Protein AF-B7PZX1-F1 (afdb_monomer_lite)

Sequence (136 aa):
MILSALSSGGRLATIVFLHGDPRAKPYKIGDLASALDAADILNRTRQGRPLPWTKTLRCYYYRDQWELFDLDQDPREAVNLAKDPVHSAVLEALQTQLLKWQQITHDPWMCAPDGVLQDSGLYKEHPHCFPLLNGL

Structure (mmCIF, N/CA/C/O backbone):
data_AF-B7PZX1-F1
#
_entry.id   AF-B7PZX1-F1
#
loop_
_atom_site.group_PDB
_atom_site.id
_atom_site.type_symbol
_atom_site.label_atom_id
_atom_site.label_alt_id
_atom_site.label_comp_id
_atom_site.label_asym_id
_atom_site.label_entity_id
_atom_site.label_seq_id
_atom_site.pdbx_PDB_ins_code
_atom_site.Cartn_x
_atom_site.Cartn_y
_atom_site.Cartn_z
_atom_site.occupancy
_atom_site.B_iso_or_equiv
_atom_site.auth_seq_id
_atom_site.auth_comp_id
_atom_site.auth_asym_id
_atom_site.auth_atom_id
_atom_site.pdbx_PDB_mo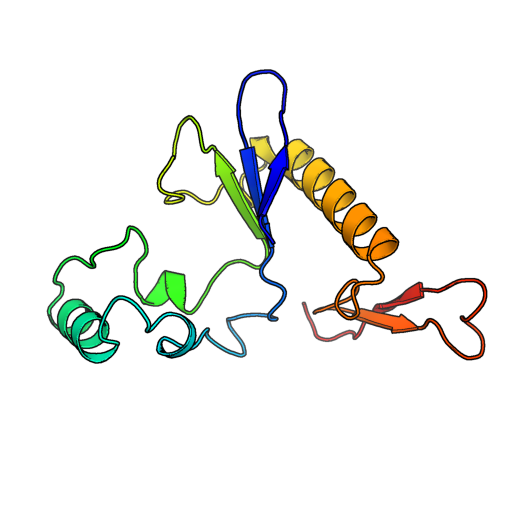del_num
ATOM 1 N N . MET A 1 1 ? 4.030 7.671 -0.848 1.00 45.53 1 MET A N 1
ATOM 2 C CA . MET A 1 1 ? 3.581 8.908 -1.526 1.00 45.53 1 MET A CA 1
ATOM 3 C C . MET A 1 1 ? 2.060 8.905 -1.546 1.00 45.53 1 MET A C 1
ATOM 5 O O . MET A 1 1 ? 1.505 7.833 -1.744 1.00 45.53 1 MET A O 1
ATOM 9 N N . ILE A 1 2 ? 1.405 10.040 -1.285 1.00 49.12 2 ILE A N 1
ATOM 10 C CA . ILE A 1 2 ? -0.058 10.167 -1.386 1.00 49.12 2 ILE A CA 1
ATOM 11 C C . ILE A 1 2 ? -0.357 10.765 -2.759 1.00 49.12 2 ILE A C 1
ATOM 13 O O . ILE A 1 2 ? 0.117 11.862 -3.054 1.00 49.12 2 ILE A O 1
ATOM 17 N N . LEU A 1 3 ? -1.103 10.048 -3.595 1.00 50.81 3 LEU A N 1
ATOM 18 C CA . LEU A 1 3 ? -1.624 10.580 -4.852 1.00 50.81 3 LEU A CA 1
ATOM 19 C C . LEU A 1 3 ? -3.126 10.776 -4.711 1.00 50.81 3 LEU A C 1
ATOM 21 O O . LEU A 1 3 ? -3.854 9.857 -4.336 1.00 50.81 3 LEU A O 1
ATOM 25 N N . SER A 1 4 ? -3.580 11.990 -4.995 1.00 48.53 4 SER A N 1
ATOM 26 C CA . SER A 1 4 ? -4.996 12.341 -4.984 1.00 48.53 4 SER A CA 1
ATOM 27 C C . SER A 1 4 ? -5.539 12.281 -6.407 1.00 48.53 4 SER A C 1
ATOM 29 O O . SER A 1 4 ? -5.006 12.957 -7.288 1.00 48.53 4 SER A O 1
ATOM 31 N N . ALA A 1 5 ? -6.619 11.533 -6.628 1.00 51.16 5 ALA A N 1
ATOM 32 C CA . ALA A 1 5 ? -7.420 11.655 -7.839 1.00 51.16 5 ALA A CA 1
ATOM 33 C C . ALA A 1 5 ? -8.669 12.460 -7.519 1.00 51.16 5 ALA A C 1
ATOM 35 O O . ALA A 1 5 ? -9.375 12.214 -6.539 1.00 51.16 5 ALA A O 1
ATOM 36 N N . LEU A 1 6 ? -8.963 13.398 -8.408 1.00 48.97 6 LEU A N 1
ATOM 37 C CA . LEU A 1 6 ? -10.265 14.032 -8.488 1.00 48.97 6 LEU A CA 1
ATOM 38 C C . LEU A 1 6 ? -11.101 13.185 -9.448 1.00 48.97 6 LEU A C 1
ATOM 40 O O . LEU A 1 6 ? -11.083 13.410 -10.657 1.00 48.97 6 LEU A O 1
ATOM 44 N N . SER A 1 7 ? -11.783 12.167 -8.922 1.00 44.47 7 SER A N 1
ATOM 45 C CA . SER A 1 7 ? -12.915 11.588 -9.650 1.00 44.47 7 SER A CA 1
ATOM 46 C C . SER A 1 7 ? -14.083 12.564 -9.535 1.00 44.47 7 SER A C 1
ATOM 48 O O . SER A 1 7 ? -14.202 13.277 -8.539 1.00 44.47 7 SER A O 1
ATOM 50 N N . SER A 1 8 ? -14.911 12.647 -10.572 1.00 45.12 8 SER A N 1
ATOM 51 C CA . SER A 1 8 ? -16.018 13.597 -10.707 1.00 45.12 8 SER A CA 1
ATOM 52 C C . SER A 1 8 ? -16.950 13.580 -9.484 1.00 45.12 8 SER A C 1
ATOM 54 O O . SER A 1 8 ? -17.897 12.799 -9.438 1.00 45.12 8 SER A O 1
ATOM 56 N N . GLY A 1 9 ? -16.674 14.438 -8.497 1.00 54.38 9 GLY A N 1
ATOM 57 C CA . GLY A 1 9 ? -17.503 14.642 -7.308 1.00 54.38 9 GLY A CA 1
ATOM 58 C C . GLY A 1 9 ? -16.797 14.557 -5.949 1.00 54.38 9 GLY A C 1
ATOM 59 O O . GLY A 1 9 ? -17.386 15.038 -4.987 1.00 54.38 9 GLY A O 1
ATOM 60 N N . GLY A 1 10 ? -15.569 14.024 -5.843 1.00 60.28 10 GLY A N 1
ATOM 61 C CA . GLY A 1 10 ? -14.890 13.887 -4.543 1.00 60.28 10 GLY A CA 1
ATOM 62 C C . GLY A 1 10 ? -13.368 13.711 -4.605 1.00 60.28 10 GLY A C 1
ATOM 63 O O . GLY A 1 10 ? -12.801 13.323 -5.631 1.00 60.28 10 GLY A O 1
ATOM 64 N N . ARG A 1 11 ? -12.689 14.027 -3.497 1.00 68.62 11 ARG A N 1
ATOM 65 C CA . ARG A 1 11 ? -11.245 13.839 -3.295 1.00 68.62 11 ARG A CA 1
ATOM 66 C C . ARG A 1 11 ? -10.974 12.439 -2.766 1.00 68.62 11 ARG A C 1
ATOM 68 O O . ARG A 1 11 ? -11.068 12.183 -1.569 1.00 68.62 11 ARG A O 1
ATOM 75 N N . LEU A 1 12 ? -10.566 11.552 -3.664 1.00 67.62 12 LEU A N 1
ATOM 76 C CA . LEU A 1 12 ? -10.070 10.233 -3.294 1.00 67.62 12 LEU A CA 1
ATOM 77 C C . LEU A 1 12 ? -8.543 10.283 -3.222 1.00 67.62 12 LEU A C 1
ATOM 79 O O . LEU A 1 12 ? -7.883 10.817 -4.119 1.00 67.62 12 LEU A O 1
ATOM 83 N N . ALA A 1 13 ? -7.973 9.734 -2.156 1.00 67.00 13 ALA A N 1
ATOM 84 C CA . ALA A 1 13 ? -6.534 9.571 -2.013 1.00 67.00 13 ALA A CA 1
ATOM 85 C C . ALA A 1 13 ? -6.180 8.088 -2.047 1.00 67.00 13 ALA A C 1
ATOM 87 O O . ALA A 1 13 ? -6.744 7.280 -1.312 1.00 67.00 13 ALA A O 1
ATOM 88 N N . THR A 1 14 ? -5.222 7.738 -2.901 1.00 63.94 14 THR A N 1
ATOM 89 C CA . THR A 1 14 ? -4.553 6.439 -2.844 1.00 63.94 14 THR A CA 1
ATOM 90 C C . THR A 1 14 ? -3.214 6.611 -2.159 1.00 63.94 14 THR A C 1
ATOM 92 O O . THR A 1 14 ? -2.413 7.488 -2.508 1.00 63.94 14 THR A O 1
ATOM 95 N N . ILE A 1 15 ? -2.966 5.740 -1.189 1.00 64.56 15 ILE A N 1
ATOM 96 C CA . ILE A 1 15 ? -1.683 5.618 -0.523 1.00 64.56 15 ILE A CA 1
ATOM 97 C C . ILE A 1 15 ? -1.102 4.262 -0.885 1.00 64.56 15 ILE A C 1
ATOM 99 O O . ILE A 1 15 ? -1.719 3.215 -0.692 1.00 64.56 15 ILE A O 1
ATOM 103 N N . VAL A 1 16 ? 0.123 4.306 -1.396 1.00 60.50 16 VAL A N 1
ATOM 104 C CA . VAL A 1 16 ? 0.909 3.112 -1.691 1.00 60.50 16 VAL A CA 1
ATOM 105 C C . VAL A 1 16 ? 2.024 3.004 -0.684 1.00 60.50 16 VAL A C 1
ATOM 107 O O . VAL A 1 16 ? 2.835 3.928 -0.530 1.00 60.50 16 VAL A O 1
ATOM 110 N N . PHE A 1 17 ? 2.073 1.860 -0.014 1.00 61.94 17 PHE A N 1
ATOM 111 C CA . PHE A 1 17 ? 3.196 1.515 0.831 1.00 61.94 17 PHE A CA 1
ATOM 112 C C . PHE A 1 17 ? 4.163 0.647 0.033 1.00 61.94 17 PHE A C 1
ATOM 114 O O . PHE A 1 17 ? 3.908 -0.517 -0.239 1.00 61.94 17 PHE A O 1
ATOM 121 N N . LEU A 1 18 ? 5.311 1.229 -0.314 1.00 51.72 18 LEU A N 1
ATOM 122 C CA . LEU A 1 18 ? 6.375 0.579 -1.095 1.00 51.72 18 LEU A CA 1
ATOM 123 C C . LEU A 1 18 ? 7.113 -0.538 -0.331 1.00 51.72 18 LEU A C 1
ATOM 125 O O . LEU A 1 18 ? 8.082 -1.104 -0.826 1.00 51.72 18 LEU A O 1
ATOM 129 N N . HIS A 1 19 ? 6.722 -0.813 0.913 1.00 51.06 19 HIS A N 1
ATOM 130 C CA . HIS A 1 19 ? 7.421 -1.770 1.764 1.00 51.06 19 HIS A CA 1
ATOM 131 C C . HIS A 1 19 ? 6.615 -3.059 1.718 1.00 51.06 19 HIS A C 1
ATOM 133 O O . HIS A 1 19 ? 5.440 -3.031 2.072 1.00 51.06 19 HIS A O 1
ATOM 139 N N . GLY A 1 20 ? 7.252 -4.117 1.204 1.00 53.69 20 GLY A N 1
ATOM 140 C CA . GLY A 1 20 ? 6.630 -5.385 0.820 1.00 53.69 20 GLY A CA 1
ATOM 141 C C . GLY A 1 20 ? 5.785 -6.056 1.898 1.00 53.69 20 GLY A C 1
ATOM 142 O O . GLY A 1 20 ? 5.717 -5.587 3.028 1.00 53.69 20 GLY A O 1
ATOM 143 N N . ASP A 1 21 ? 5.153 -7.168 1.513 1.00 54.94 21 ASP A N 1
ATOM 144 C CA . ASP A 1 21 ? 4.114 -7.862 2.280 1.00 54.94 21 ASP A CA 1
ATOM 145 C C . ASP A 1 21 ? 4.295 -7.743 3.800 1.00 54.94 21 ASP A C 1
ATOM 147 O O . ASP A 1 21 ? 5.209 -8.348 4.381 1.00 54.94 21 ASP A O 1
ATOM 151 N N . PRO A 1 22 ? 3.432 -6.977 4.479 1.00 55.12 22 PRO A N 1
ATOM 152 C CA . PRO A 1 22 ? 3.591 -6.756 5.901 1.00 55.12 22 PRO A CA 1
ATOM 153 C C . PRO A 1 22 ? 3.282 -8.015 6.722 1.00 55.12 22 PRO A C 1
ATOM 155 O O . PRO A 1 22 ? 3.592 -8.046 7.912 1.00 55.12 22 PRO A O 1
ATOM 158 N N . ARG A 1 23 ? 2.768 -9.096 6.105 1.00 56.03 23 ARG A N 1
ATOM 159 C CA . ARG A 1 23 ? 2.758 -10.443 6.707 1.00 56.03 23 ARG A CA 1
ATOM 160 C C . ARG A 1 23 ? 4.172 -11.002 6.891 1.00 56.03 23 ARG A C 1
ATOM 162 O O . ARG A 1 23 ? 4.394 -11.756 7.833 1.00 56.03 23 ARG A O 1
ATOM 169 N N . ALA A 1 24 ? 5.122 -10.628 6.031 1.00 56.75 24 ALA A N 1
ATOM 170 C CA . ALA A 1 24 ? 6.516 -11.060 6.105 1.00 56.75 24 ALA A CA 1
ATOM 171 C C . ALA A 1 24 ? 7.384 -10.119 6.959 1.00 56.75 24 ALA A C 1
ATOM 173 O O . ALA A 1 24 ? 8.299 -10.586 7.642 1.00 56.75 24 ALA A O 1
ATOM 174 N N . LYS A 1 25 ? 7.113 -8.803 6.944 1.00 63.91 25 LYS A N 1
ATOM 175 C CA . LYS A 1 25 ? 7.823 -7.808 7.771 1.00 63.91 25 LYS A CA 1
ATOM 176 C C . LYS A 1 25 ? 6.879 -6.695 8.257 1.00 63.91 25 LYS A C 1
ATOM 178 O O . LYS A 1 25 ? 6.612 -5.771 7.495 1.00 63.91 25 LYS A O 1
ATOM 183 N N . PRO A 1 26 ? 6.413 -6.725 9.520 1.00 64.75 26 PRO A N 1
ATOM 184 C CA . PRO A 1 26 ? 5.530 -5.685 10.036 1.00 64.75 26 PRO A CA 1
ATOM 185 C C . PRO A 1 26 ? 6.252 -4.333 10.141 1.00 64.75 26 PRO A C 1
ATOM 187 O O . PRO A 1 26 ? 7.441 -4.278 10.474 1.00 64.75 26 PRO A O 1
ATOM 190 N N . TYR A 1 27 ? 5.521 -3.239 9.910 1.00 68.12 27 TYR A N 1
ATOM 191 C CA . TYR A 1 27 ? 6.050 -1.876 10.060 1.00 68.12 27 TYR A CA 1
ATOM 192 C C . TYR A 1 27 ? 6.556 -1.623 11.480 1.00 68.12 27 TYR A C 1
ATOM 194 O O . TYR A 1 27 ? 5.914 -2.005 12.457 1.00 68.12 27 TYR A O 1
ATOM 202 N N . LYS A 1 28 ? 7.697 -0.950 11.648 1.00 70.31 28 LYS A N 1
ATOM 203 C CA . LYS A 1 28 ? 8.206 -0.674 12.994 1.00 70.31 28 LYS A CA 1
ATOM 204 C C . LYS A 1 28 ? 7.514 0.560 13.562 1.00 70.31 28 LYS A C 1
ATOM 206 O O . LYS A 1 28 ? 7.242 1.532 12.868 1.00 70.31 28 LYS A O 1
ATOM 211 N N . ILE A 1 29 ? 7.214 0.530 14.858 1.00 69.31 29 ILE A N 1
ATOM 212 C CA . ILE A 1 29 ? 6.604 1.677 15.551 1.00 69.31 29 ILE A CA 1
ATOM 213 C C . ILE A 1 29 ? 7.590 2.847 15.720 1.00 69.31 29 ILE A C 1
ATOM 215 O O . ILE A 1 29 ? 7.174 3.997 15.807 1.00 69.31 29 ILE A O 1
ATOM 219 N N . GLY A 1 30 ? 8.897 2.556 15.714 1.00 59.97 30 GLY A N 1
ATOM 220 C CA . GLY A 1 30 ? 9.960 3.562 15.783 1.00 59.97 30 GLY A CA 1
ATOM 221 C C . GLY A 1 30 ? 10.020 4.493 14.569 1.00 59.97 30 GLY A C 1
ATOM 222 O O . GLY A 1 30 ? 10.536 5.596 14.699 1.00 59.97 30 GLY A O 1
ATOM 223 N N . ASP A 1 31 ? 9.430 4.103 13.434 1.00 60.56 31 ASP A N 1
ATOM 224 C CA . ASP A 1 31 ? 9.411 4.908 12.203 1.00 60.56 31 ASP A CA 1
ATOM 225 C C . ASP A 1 31 ? 8.427 6.101 12.282 1.00 60.56 31 ASP A C 1
ATOM 227 O O . ASP A 1 31 ? 8.451 6.984 11.430 1.00 60.56 31 ASP A O 1
ATOM 231 N N . LEU A 1 32 ? 7.570 6.155 13.314 1.00 55.97 32 LEU A N 1
ATOM 232 C CA . LEU A 1 32 ? 6.595 7.233 13.558 1.00 55.97 32 LEU A CA 1
ATOM 233 C C . LEU A 1 32 ? 6.955 8.159 14.730 1.00 55.97 32 LEU A C 1
ATOM 235 O O . LEU A 1 32 ? 6.256 9.146 14.976 1.00 55.97 32 LEU A O 1
ATOM 239 N N . ALA A 1 33 ? 7.976 7.822 15.516 1.00 51.69 33 ALA A N 1
ATOM 240 C CA . ALA A 1 33 ? 8.151 8.378 16.854 1.00 51.69 33 ALA A CA 1
ATOM 241 C C . ALA A 1 33 ? 8.835 9.757 16.841 1.00 51.69 33 ALA A C 1
ATOM 243 O O . ALA A 1 33 ? 9.954 9.914 17.318 1.00 51.69 33 ALA A O 1
ATOM 244 N N . SER A 1 34 ? 8.150 10.775 16.318 1.00 53.78 34 SER A N 1
ATOM 245 C CA . SER A 1 34 ? 8.473 12.180 16.606 1.00 53.78 34 SER A CA 1
ATOM 246 C C . SER A 1 34 ? 7.389 12.898 17.422 1.00 53.78 34 SER A C 1
ATOM 248 O O . SER A 1 34 ? 7.674 13.952 17.983 1.00 53.78 34 SER A O 1
ATOM 250 N N . ALA A 1 35 ? 6.182 12.325 17.564 1.00 56.00 35 ALA A N 1
ATOM 251 C CA . ALA A 1 35 ? 5.062 12.968 18.272 1.00 56.00 35 ALA A CA 1
ATOM 252 C C . ALA A 1 35 ? 4.454 12.160 19.443 1.00 56.00 35 ALA A C 1
ATOM 254 O O . ALA A 1 35 ? 3.751 12.736 20.272 1.00 56.00 35 ALA A O 1
ATOM 255 N N . LEU A 1 36 ? 4.708 10.848 19.543 1.00 62.25 36 LEU A N 1
ATOM 256 C CA . LEU A 1 36 ? 4.185 9.959 20.593 1.00 62.25 36 LEU A CA 1
ATOM 257 C C . LEU A 1 36 ? 5.246 8.926 20.987 1.00 62.25 36 LEU A C 1
ATOM 259 O O . LEU A 1 36 ? 5.920 8.373 20.118 1.00 62.25 36 LEU A O 1
ATOM 263 N N . ASP A 1 37 ? 5.367 8.637 22.284 1.00 75.19 37 ASP A N 1
ATOM 264 C CA . ASP A 1 37 ? 6.243 7.571 22.772 1.00 75.19 37 ASP A CA 1
ATOM 265 C C . ASP A 1 37 ? 5.676 6.205 22.355 1.00 75.19 37 ASP A C 1
ATOM 267 O O . ASP A 1 37 ? 4.530 5.860 22.668 1.00 75.19 37 ASP A O 1
ATOM 271 N N . ALA A 1 38 ? 6.490 5.408 21.660 1.00 78.88 38 ALA A N 1
ATOM 272 C CA . ALA A 1 38 ? 6.161 4.034 21.304 1.00 78.88 38 ALA A CA 1
ATOM 273 C C . ALA A 1 38 ? 5.726 3.220 22.536 1.00 78.88 38 ALA A C 1
ATOM 275 O O . ALA A 1 38 ? 4.826 2.384 22.433 1.00 78.88 38 ALA A O 1
ATOM 276 N N . ALA A 1 39 ? 6.304 3.490 23.712 1.00 82.69 39 ALA A N 1
ATOM 277 C CA . ALA A 1 39 ? 5.918 2.829 24.951 1.00 82.69 39 ALA A CA 1
ATOM 278 C C . ALA A 1 39 ? 4.480 3.170 25.389 1.00 82.69 39 ALA A C 1
ATOM 280 O O . ALA A 1 39 ? 3.769 2.275 25.850 1.00 82.69 39 ALA A O 1
ATOM 281 N N . ASP A 1 40 ? 4.012 4.413 25.210 1.00 85.25 40 ASP A N 1
ATOM 282 C CA . ASP A 1 40 ? 2.627 4.805 25.531 1.00 85.25 40 ASP A CA 1
ATOM 283 C C . ASP A 1 40 ? 1.630 4.057 24.641 1.00 85.25 40 ASP A C 1
ATOM 285 O O . ASP A 1 40 ? 0.669 3.463 25.131 1.00 85.25 40 ASP A O 1
ATOM 289 N N . ILE A 1 41 ? 1.900 3.991 23.337 1.00 84.38 41 ILE A N 1
ATOM 290 C CA . ILE A 1 41 ? 1.055 3.264 22.379 1.00 84.38 41 ILE A CA 1
ATOM 291 C C . ILE A 1 41 ? 0.967 1.776 22.740 1.00 84.38 41 ILE A C 1
ATOM 293 O O . ILE A 1 41 ? -0.126 1.195 22.750 1.00 84.38 41 ILE A O 1
ATOM 297 N N . LEU A 1 42 ? 2.103 1.151 23.063 1.00 87.00 42 LEU A N 1
ATOM 298 C CA . LEU A 1 42 ? 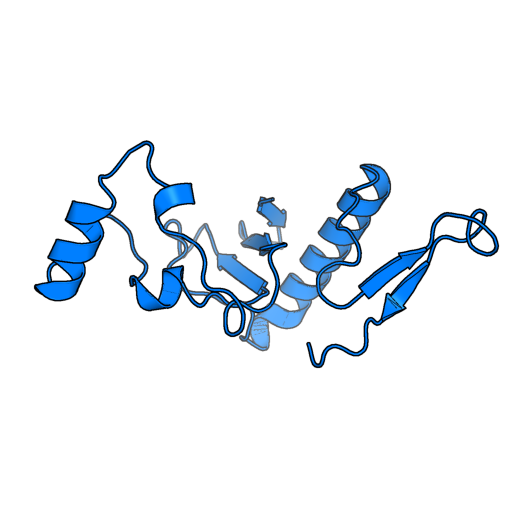2.141 -0.256 23.460 1.00 87.00 42 LEU A CA 1
ATOM 299 C C . LEU A 1 42 ? 1.386 -0.484 24.774 1.00 87.00 42 LEU A C 1
ATOM 301 O O . LEU A 1 42 ? 0.596 -1.425 24.869 1.00 87.00 42 LEU A O 1
ATOM 305 N N . ASN A 1 43 ? 1.566 0.389 25.766 1.00 89.25 43 ASN A N 1
ATOM 306 C CA . ASN A 1 43 ? 0.874 0.288 27.050 1.00 89.25 43 ASN A CA 1
ATOM 307 C C . ASN A 1 43 ? -0.638 0.473 26.905 1.00 89.25 43 ASN A C 1
ATOM 309 O O . ASN A 1 43 ? -1.399 -0.329 27.447 1.00 89.25 43 ASN A O 1
ATOM 313 N N . ARG A 1 44 ? -1.087 1.466 26.130 1.00 89.75 44 ARG A N 1
ATOM 314 C CA . ARG A 1 44 ? -2.511 1.666 25.834 1.00 89.75 44 ARG A CA 1
ATOM 315 C C . ARG A 1 44 ? -3.114 0.449 25.152 1.00 89.75 44 ARG A C 1
ATOM 317 O O . ARG A 1 44 ? -4.154 -0.026 25.595 1.00 89.75 44 ARG A O 1
ATOM 324 N N . THR A 1 45 ? -2.426 -0.100 24.151 1.00 89.12 45 THR A N 1
ATOM 325 C CA . THR A 1 45 ? -2.874 -1.307 23.441 1.00 89.12 45 THR A CA 1
ATOM 326 C C . THR A 1 45 ? -3.015 -2.491 24.400 1.00 89.12 45 THR A C 1
ATOM 328 O O . THR A 1 45 ? -4.046 -3.158 24.397 1.00 89.12 45 THR A O 1
ATOM 331 N N . ARG A 1 46 ? -2.025 -2.725 25.276 1.00 91.00 46 ARG A N 1
ATOM 332 C CA . ARG A 1 46 ? -2.072 -3.798 26.290 1.00 91.00 46 ARG A CA 1
ATOM 333 C C . ARG A 1 46 ? -3.216 -3.625 27.290 1.00 91.00 46 ARG A C 1
ATOM 335 O O . ARG A 1 46 ? -3.762 -4.616 27.757 1.00 91.00 46 ARG A O 1
ATOM 342 N N . GLN A 1 47 ? -3.556 -2.383 27.623 1.00 93.69 47 GLN A N 1
ATOM 343 C CA . GLN A 1 47 ? -4.621 -2.036 28.566 1.00 93.69 47 GLN A CA 1
ATOM 344 C C . GLN A 1 47 ? -6.004 -1.904 27.903 1.00 93.69 47 GLN A C 1
ATOM 346 O O . GLN A 1 47 ? -6.964 -1.560 28.586 1.00 93.69 47 GLN A O 1
ATOM 351 N N . GLY A 1 48 ? -6.119 -2.113 26.585 1.00 89.12 48 GLY A N 1
ATOM 352 C CA . GLY A 1 48 ? -7.366 -1.882 25.846 1.00 89.12 48 GLY A CA 1
ATOM 353 C C . GLY A 1 48 ? -7.811 -0.413 25.826 1.00 89.12 48 GLY A C 1
ATOM 354 O O . GLY A 1 48 ? -8.983 -0.123 25.600 1.00 89.12 48 GLY A O 1
ATOM 355 N N . ARG A 1 49 ? -6.895 0.526 26.087 1.00 89.69 49 ARG A N 1
ATOM 356 C CA . ARG A 1 49 ? -7.172 1.965 26.048 1.00 89.69 49 ARG A CA 1
ATOM 357 C C . ARG A 1 49 ? -7.164 2.471 24.604 1.00 89.69 49 ARG A C 1
ATOM 359 O O . ARG A 1 49 ? -6.378 1.981 23.791 1.00 89.69 49 ARG A O 1
ATOM 366 N N . PRO A 1 50 ? -7.974 3.495 24.288 1.00 85.06 50 PRO A N 1
ATOM 367 C CA . PRO A 1 50 ? -7.996 4.079 22.956 1.00 85.06 50 PRO A CA 1
ATOM 368 C C . PRO A 1 50 ? -6.639 4.691 22.592 1.00 85.06 50 PRO A C 1
ATOM 370 O O . PRO A 1 50 ? -5.988 5.373 23.399 1.00 85.06 50 PRO A O 1
ATOM 373 N N . LEU A 1 51 ? -6.229 4.442 21.350 1.00 83.50 51 LEU A N 1
ATOM 374 C CA . LEU A 1 51 ? -5.058 5.060 20.745 1.00 83.50 51 LEU A CA 1
ATOM 375 C C . LEU A 1 51 ? -5.396 6.483 20.271 1.00 83.50 51 LEU A C 1
ATOM 377 O O . LEU A 1 51 ? -6.554 6.776 19.979 1.00 83.50 51 LEU A O 1
ATOM 381 N N . PRO A 1 52 ? -4.400 7.381 20.198 1.00 79.06 52 PRO A N 1
ATOM 382 C CA . PRO A 1 52 ? -4.590 8.750 19.710 1.00 79.06 52 PRO A CA 1
ATOM 383 C C . PRO A 1 52 ? -4.837 8.838 18.191 1.00 79.06 52 PRO A C 1
ATOM 385 O O . PRO A 1 52 ? -5.052 9.929 17.675 1.00 79.06 52 PRO A O 1
ATOM 388 N N . TRP A 1 53 ? -4.812 7.711 17.475 1.00 75.62 53 TRP A N 1
ATOM 389 C CA . TRP A 1 53 ? -5.104 7.609 16.046 1.00 75.62 53 TRP A CA 1
ATOM 390 C C . TRP A 1 53 ? -6.227 6.587 15.787 1.00 75.62 53 TRP A C 1
ATOM 392 O O . TRP A 1 53 ? -6.587 5.807 16.667 1.00 75.62 53 TRP A O 1
ATOM 402 N N . THR A 1 54 ? -6.765 6.558 14.565 1.00 76.62 54 THR A N 1
ATOM 403 C CA . THR A 1 54 ? -7.948 5.758 14.180 1.00 76.62 54 THR A CA 1
ATOM 404 C C . THR A 1 54 ? -7.690 4.261 13.970 1.00 76.62 54 THR A C 1
ATOM 406 O O . THR A 1 54 ? -8.606 3.454 14.105 1.00 76.62 54 THR A O 1
ATOM 409 N N . LYS A 1 55 ? -6.452 3.861 13.667 1.00 77.19 55 LYS A N 1
ATOM 410 C CA . LYS A 1 55 ? -6.045 2.463 13.443 1.00 77.19 55 LYS A CA 1
ATOM 411 C C . LYS A 1 55 ? -5.742 1.688 14.737 1.00 77.19 55 LYS A C 1
ATOM 413 O O . LYS A 1 55 ? -5.222 2.220 15.712 1.00 77.19 55 LYS A O 1
ATOM 418 N N . THR A 1 56 ? -5.971 0.376 14.739 1.00 83.31 56 THR A N 1
ATOM 419 C CA . THR A 1 56 ? -5.411 -0.493 15.792 1.00 83.31 56 THR A CA 1
ATOM 420 C C . THR A 1 56 ? -3.918 -0.725 15.556 1.00 83.31 56 THR A C 1
ATOM 422 O O . THR A 1 56 ? -3.434 -0.598 14.429 1.00 83.31 56 THR A O 1
ATOM 425 N N . LEU A 1 57 ? -3.179 -1.138 16.591 1.00 83.62 57 LEU A N 1
ATOM 426 C CA . LEU A 1 57 ? -1.766 -1.494 16.433 1.00 83.62 57 LEU A CA 1
ATOM 427 C C . LEU A 1 57 ? -1.569 -2.664 15.447 1.00 83.62 57 LEU A C 1
ATOM 429 O O . LEU A 1 57 ? -0.603 -2.690 14.690 1.00 83.62 57 LEU A O 1
ATOM 433 N N . ARG A 1 58 ? -2.524 -3.602 15.396 1.00 83.12 58 ARG A N 1
ATOM 434 C CA . ARG A 1 58 ? -2.517 -4.695 14.416 1.00 83.12 58 ARG A CA 1
ATOM 435 C C . ARG A 1 58 ? -2.640 -4.168 12.987 1.00 83.12 58 ARG A C 1
ATOM 437 O O . ARG A 1 58 ? -1.842 -4.564 12.148 1.00 83.12 58 ARG A O 1
ATOM 444 N N . CYS A 1 59 ? -3.594 -3.274 12.725 1.00 80.00 59 CYS A N 1
ATOM 445 C CA . CYS A 1 59 ? -3.758 -2.665 11.401 1.00 80.00 59 CYS A CA 1
ATOM 446 C C . CYS A 1 59 ? -2.542 -1.814 11.012 1.00 80.00 59 CYS A C 1
ATOM 448 O O . CYS A 1 59 ? -2.205 -1.729 9.841 1.00 80.00 59 CYS A O 1
ATOM 450 N N . TYR A 1 60 ? -1.864 -1.198 11.987 1.00 79.75 60 TYR A N 1
ATOM 451 C CA . TYR A 1 60 ? -0.619 -0.474 11.737 1.00 79.75 60 TYR A CA 1
ATOM 452 C C . TYR A 1 60 ? 0.502 -1.404 11.252 1.00 79.75 60 TYR A C 1
ATOM 454 O O . TYR A 1 60 ? 1.187 -1.072 10.285 1.00 79.75 60 TYR A O 1
ATOM 462 N N . TYR A 1 61 ? 0.678 -2.549 11.919 1.00 79.31 61 TYR A N 1
ATOM 463 C CA . TYR A 1 61 ? 1.717 -3.524 11.588 1.00 79.31 61 TYR A CA 1
ATOM 464 C C . TYR A 1 61 ? 1.446 -4.278 10.291 1.00 79.31 61 TYR A C 1
ATOM 466 O O . TYR A 1 61 ? 2.377 -4.480 9.517 1.00 79.31 61 TYR A O 1
ATOM 474 N N . TYR A 1 62 ? 0.192 -4.664 10.057 1.00 79.88 62 TYR A N 1
ATOM 475 C CA . TYR A 1 62 ? -0.236 -5.491 8.932 1.00 79.88 62 TYR A CA 1
ATOM 476 C C . TYR A 1 62 ? -1.180 -4.697 8.030 1.00 79.88 62 TYR A C 1
ATOM 478 O O . TYR A 1 62 ? -2.400 -4.802 8.158 1.00 79.88 62 TYR A O 1
ATOM 486 N N . ARG A 1 63 ? -0.607 -3.865 7.159 1.00 78.75 63 ARG A N 1
ATOM 487 C CA . ARG A 1 63 ? -1.372 -3.050 6.206 1.00 78.75 63 ARG A CA 1
ATOM 488 C C . ARG A 1 63 ? -1.675 -3.825 4.934 1.00 78.75 63 ARG A C 1
ATOM 490 O O . ARG A 1 63 ? -1.005 -4.796 4.609 1.00 78.75 63 ARG A O 1
ATOM 497 N N . ASP A 1 64 ? -2.678 -3.389 4.196 1.00 81.56 64 ASP A N 1
ATOM 498 C CA . ASP A 1 64 ? -2.828 -3.869 2.830 1.00 81.56 64 ASP A CA 1
ATOM 499 C C . ASP A 1 64 ? -1.793 -3.185 1.927 1.00 81.56 64 ASP A C 1
ATOM 501 O O . ASP A 1 64 ? -1.364 -2.063 2.202 1.00 81.56 64 ASP A O 1
ATOM 505 N N . GLN A 1 65 ? -1.388 -3.861 0.850 1.00 79.62 65 GLN A N 1
ATOM 506 C CA . GLN A 1 65 ? -0.479 -3.290 -0.154 1.00 79.62 65 GLN A CA 1
ATOM 507 C C . GLN A 1 65 ? -1.042 -1.987 -0.740 1.00 79.62 65 GLN A C 1
ATOM 509 O O . GLN A 1 65 ? -0.308 -1.025 -0.969 1.00 79.62 65 GLN A O 1
ATOM 514 N N . TRP A 1 66 ? -2.360 -1.966 -0.940 1.00 85.69 66 TRP A N 1
ATOM 515 C CA . TRP A 1 66 ? -3.109 -0.838 -1.465 1.00 85.69 66 TRP A CA 1
ATOM 516 C C . TRP A 1 66 ? -4.072 -0.319 -0.399 1.00 85.69 66 TRP A C 1
ATOM 518 O O . TRP A 1 66 ? -4.889 -1.079 0.132 1.00 85.69 66 TRP A O 1
ATOM 528 N N . GLU A 1 67 ? -3.988 0.979 -0.102 1.00 87.62 67 GLU A N 1
ATOM 529 C CA . GLU A 1 67 ? -4.985 1.683 0.699 1.00 87.62 67 GLU A CA 1
ATOM 530 C C . GLU A 1 67 ? -5.626 2.810 -0.131 1.00 87.62 67 GLU A C 1
ATOM 532 O O . GLU A 1 67 ? -4.931 3.687 -0.649 1.00 87.62 67 GLU A O 1
ATOM 537 N N . LEU A 1 68 ? -6.953 2.776 -0.268 1.00 89.75 68 LEU A N 1
ATOM 538 C CA . LEU A 1 68 ? -7.756 3.792 -0.954 1.00 89.75 68 LEU A CA 1
ATOM 539 C C . LEU A 1 68 ? -8.737 4.397 0.047 1.00 89.75 68 LEU A C 1
ATOM 541 O O . LEU A 1 68 ? -9.484 3.659 0.687 1.00 89.75 68 LEU A O 1
ATOM 545 N N . PHE A 1 69 ? -8.757 5.723 0.150 1.00 88.88 69 PHE A N 1
ATOM 546 C CA . PHE A 1 69 ? -9.628 6.446 1.073 1.00 88.88 69 PHE A CA 1
ATOM 547 C C . PHE A 1 69 ? -10.392 7.552 0.351 1.00 88.88 69 PHE A C 1
ATOM 549 O O . PHE A 1 69 ? -9.844 8.254 -0.504 1.00 88.88 69 PHE A O 1
ATOM 556 N N . ASP A 1 70 ? -11.653 7.727 0.735 1.00 89.44 70 ASP A N 1
ATOM 557 C CA . ASP A 1 70 ? -12.436 8.906 0.383 1.00 89.44 70 ASP A CA 1
ATOM 558 C C . ASP A 1 70 ? -12.204 9.982 1.436 1.00 89.44 70 ASP A C 1
ATOM 560 O O . ASP A 1 70 ? -12.667 9.846 2.558 1.00 89.44 70 ASP A O 1
ATOM 564 N N . LEU A 1 71 ? -11.467 11.041 1.104 1.00 85.56 71 LEU A N 1
ATOM 565 C CA . LEU A 1 71 ? -11.105 12.066 2.084 1.00 85.56 71 LEU A CA 1
ATOM 566 C C . LEU A 1 71 ? -12.246 13.040 2.390 1.00 85.56 71 LEU A C 1
ATOM 568 O O . LEU A 1 71 ? -12.180 13.745 3.399 1.00 85.56 71 LEU A O 1
ATOM 572 N N . ASP A 1 72 ? -13.269 13.111 1.537 1.00 85.81 72 ASP A N 1
ATOM 573 C CA . ASP A 1 72 ? -14.424 13.967 1.791 1.00 85.81 72 ASP A CA 1
ATOM 574 C C . ASP A 1 72 ? -15.403 13.276 2.756 1.00 85.81 72 ASP A C 1
ATOM 576 O O . ASP A 1 72 ? -15.960 13.938 3.634 1.00 85.81 72 ASP A O 1
ATOM 580 N N . GLN A 1 73 ? -15.568 11.952 2.648 1.00 87.81 73 GLN A N 1
ATOM 581 C CA . GLN A 1 73 ? -16.404 11.158 3.564 1.00 87.81 73 GLN A CA 1
ATOM 582 C C . GLN A 1 73 ? -15.640 10.618 4.784 1.00 87.81 73 GLN A C 1
ATOM 584 O O . GLN A 1 73 ? -16.206 10.486 5.870 1.00 87.81 73 GLN A O 1
ATOM 589 N N . ASP A 1 74 ? -14.352 10.324 4.628 1.00 86.56 74 ASP A N 1
ATOM 590 C CA . ASP A 1 74 ? -13.464 9.750 5.639 1.00 86.56 74 ASP A CA 1
ATOM 591 C C . ASP A 1 74 ? -12.136 10.531 5.730 1.00 86.56 74 ASP A C 1
ATOM 593 O O . ASP A 1 74 ? -11.058 10.036 5.381 1.00 86.56 74 ASP A O 1
ATOM 597 N N . PRO A 1 75 ? -12.167 11.759 6.282 1.00 84.75 75 PRO A N 1
ATOM 598 C CA . PRO A 1 75 ? -10.970 12.584 6.447 1.00 84.75 75 PRO A CA 1
ATOM 599 C C . PRO A 1 75 ? -9.943 11.998 7.430 1.00 84.75 75 PRO A C 1
ATOM 601 O O . PRO A 1 75 ? -8.884 12.592 7.627 1.00 84.75 75 PRO A O 1
ATOM 604 N N . ARG A 1 76 ? -10.252 10.881 8.109 1.00 82.62 76 ARG A N 1
ATOM 605 C CA . ARG A 1 76 ? -9.343 10.211 9.051 1.00 82.62 76 ARG A CA 1
ATOM 606 C C . ARG A 1 76 ? -8.779 8.891 8.521 1.00 82.62 76 ARG A C 1
ATOM 608 O O . ARG A 1 76 ? -8.124 8.193 9.303 1.00 82.62 76 ARG A O 1
ATOM 615 N N . GLU A 1 77 ? -9.045 8.552 7.259 1.00 86.00 77 GLU A N 1
ATOM 616 C CA . GLU A 1 77 ? -8.486 7.378 6.573 1.00 86.00 77 GLU A CA 1
ATOM 617 C C . GLU A 1 77 ? -8.687 6.077 7.382 1.00 86.00 77 GLU A C 1
ATOM 619 O O . GLU A 1 77 ? -7.779 5.256 7.573 1.00 86.00 77 GLU A O 1
ATOM 624 N N . ALA A 1 78 ? -9.881 5.929 7.957 1.00 83.81 78 ALA A N 1
ATOM 625 C CA . ALA A 1 78 ? -10.263 4.807 8.798 1.00 83.81 78 ALA A CA 1
ATOM 626 C C . ALA A 1 78 ? -10.746 3.595 7.984 1.00 83.81 78 ALA A C 1
ATOM 628 O O . ALA A 1 78 ? -10.554 2.459 8.425 1.00 83.81 78 ALA A O 1
ATOM 629 N N . VAL A 1 79 ? -11.357 3.816 6.816 1.00 88.31 79 VAL A N 1
ATOM 630 C CA . VAL A 1 79 ? -12.000 2.778 5.999 1.00 88.31 79 VAL A CA 1
ATOM 631 C C . VAL A 1 79 ? -11.265 2.605 4.674 1.00 88.31 79 VAL A C 1
ATOM 633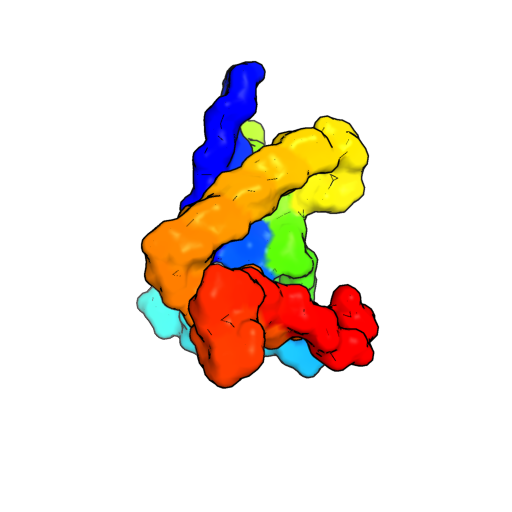 O O . VAL A 1 79 ? -11.395 3.419 3.768 1.00 88.31 79 VAL A O 1
ATOM 636 N N . ASN A 1 80 ? -10.509 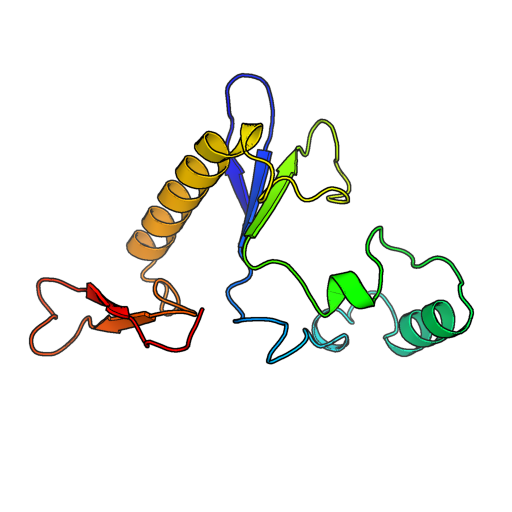1.512 4.543 1.00 88.69 80 ASN A N 1
ATOM 637 C CA . ASN A 1 80 ? -9.823 1.188 3.293 1.00 88.69 80 ASN A CA 1
ATOM 638 C C . ASN A 1 80 ? -10.806 0.622 2.250 1.00 88.69 80 ASN A C 1
ATOM 640 O O . ASN A 1 80 ? -11.364 -0.458 2.446 1.00 88.69 80 ASN A O 1
ATOM 644 N N . LEU A 1 81 ? -10.955 1.321 1.126 1.00 92.06 81 LEU A N 1
ATOM 645 C CA . LEU A 1 81 ? -11.827 0.981 -0.002 1.00 92.06 81 LEU A CA 1
ATOM 646 C C . LEU A 1 81 ? -11.126 0.152 -1.092 1.00 92.06 81 LEU A C 1
ATOM 648 O O . LEU A 1 81 ? -11.759 -0.233 -2.068 1.00 92.06 81 LEU A O 1
ATOM 652 N N . ALA A 1 82 ? -9.831 -0.157 -0.959 1.00 89.81 82 ALA A N 1
ATOM 653 C CA . ALA A 1 82 ? -9.046 -0.769 -2.038 1.00 89.81 82 ALA A CA 1
ATOM 654 C C . ALA A 1 82 ? -9.532 -2.167 -2.468 1.00 89.81 82 ALA A C 1
ATOM 656 O O . ALA A 1 82 ? -9.286 -2.588 -3.594 1.00 89.81 82 ALA A O 1
ATOM 657 N N . LYS A 1 83 ? -10.213 -2.899 -1.578 1.00 90.62 83 LYS A N 1
ATOM 658 C CA . LYS A 1 83 ? -10.785 -4.227 -1.868 1.00 90.62 83 LYS A CA 1
ATOM 659 C C . LYS A 1 83 ? -12.260 -4.175 -2.266 1.00 90.62 83 LYS A C 1
ATOM 661 O O . LYS A 1 83 ? -12.839 -5.226 -2.530 1.00 90.62 83 LYS A O 1
ATOM 666 N N . ASP A 1 84 ? -12.872 -2.993 -2.272 1.00 93.44 84 ASP A N 1
ATOM 667 C CA . ASP A 1 84 ? -14.263 -2.818 -2.674 1.00 93.44 84 ASP A CA 1
ATOM 668 C C . ASP A 1 84 ? -14.364 -2.793 -4.212 1.00 93.44 84 ASP A C 1
ATOM 670 O O . ASP A 1 84 ? -13.833 -1.873 -4.843 1.00 93.44 84 ASP A O 1
ATOM 674 N N . PRO A 1 85 ? -15.062 -3.762 -4.841 1.00 94.06 85 PRO A N 1
ATOM 675 C CA . PRO A 1 85 ? -15.214 -3.813 -6.292 1.00 94.06 85 PRO A CA 1
ATOM 676 C C . PRO A 1 85 ? -15.814 -2.543 -6.903 1.00 94.06 85 PRO A C 1
ATOM 678 O O . PRO A 1 85 ? -15.485 -2.215 -8.044 1.00 94.06 85 PRO A O 1
ATOM 681 N N . VAL A 1 86 ? -16.651 -1.806 -6.158 1.00 92.56 86 VAL A N 1
ATOM 682 C CA . VAL A 1 86 ? -17.267 -0.548 -6.620 1.00 92.56 86 VAL A CA 1
ATOM 683 C C . VAL A 1 86 ? -16.207 0.511 -6.937 1.00 92.56 86 VAL A C 1
ATOM 685 O O . VAL A 1 86 ? -16.392 1.324 -7.841 1.00 92.56 86 VAL A O 1
ATOM 688 N N . HIS A 1 87 ? -15.069 0.466 -6.244 1.00 90.00 87 HIS A N 1
ATOM 689 C CA . HIS A 1 87 ? -13.988 1.441 -6.361 1.00 90.00 87 HIS A CA 1
ATOM 690 C C . HIS A 1 87 ? -12.814 0.959 -7.235 1.00 90.00 87 HIS A C 1
ATOM 692 O O . HIS A 1 87 ? -11.832 1.686 -7.391 1.00 90.00 87 HIS A O 1
ATOM 698 N N . SER A 1 88 ? -12.913 -0.227 -7.848 1.00 90.38 88 SER A N 1
ATOM 699 C CA . SER A 1 88 ? -11.850 -0.842 -8.667 1.00 90.38 88 SER A CA 1
ATOM 700 C C . SER A 1 88 ? -11.339 0.069 -9.789 1.00 90.38 88 SER A C 1
ATOM 702 O O . SER A 1 88 ? -10.140 0.314 -9.885 1.00 90.38 88 SER A O 1
ATOM 704 N N . ALA A 1 89 ? -12.243 0.659 -10.574 1.00 89.56 89 ALA A N 1
ATOM 705 C CA . ALA A 1 89 ? -11.878 1.550 -11.677 1.00 89.56 89 ALA A CA 1
ATOM 706 C C . ALA A 1 89 ? -11.111 2.801 -11.207 1.00 89.56 89 ALA A C 1
ATOM 708 O O . ALA A 1 89 ? -10.204 3.281 -11.887 1.00 89.56 89 ALA A O 1
ATOM 709 N N . VAL A 1 90 ? -11.455 3.333 -10.029 1.00 88.50 90 VAL A N 1
ATOM 710 C CA . VAL A 1 90 ? -10.734 4.467 -9.434 1.00 88.50 90 VAL A CA 1
ATOM 711 C C . VAL A 1 90 ? -9.343 4.032 -8.984 1.00 88.50 90 VAL A C 1
ATOM 713 O O . VAL A 1 90 ? -8.370 4.741 -9.247 1.00 88.50 90 VAL A O 1
ATOM 716 N N . LEU A 1 91 ? -9.247 2.881 -8.313 1.00 88.25 91 LEU A N 1
ATOM 717 C CA . LEU A 1 91 ? -7.976 2.335 -7.850 1.00 88.25 91 LEU A CA 1
ATOM 718 C C . LEU A 1 91 ? -7.014 2.115 -9.025 1.00 88.25 91 LEU A C 1
ATOM 720 O O . LEU A 1 91 ? -5.880 2.580 -8.967 1.00 88.25 91 LEU A O 1
ATOM 724 N N . GLU A 1 92 ? -7.476 1.496 -10.112 1.00 89.38 92 GLU A N 1
ATOM 725 C CA . GLU A 1 92 ? -6.677 1.266 -11.326 1.00 89.38 92 GLU A CA 1
ATOM 726 C C . GLU A 1 92 ? -6.201 2.577 -11.971 1.00 89.38 92 GLU A C 1
ATOM 728 O O . GLU A 1 92 ? -5.040 2.705 -12.381 1.00 89.38 92 GLU A O 1
ATOM 733 N N . ALA A 1 93 ? -7.069 3.592 -12.027 1.00 87.81 93 ALA A N 1
ATOM 734 C CA . ALA A 1 93 ? -6.704 4.904 -12.554 1.00 87.81 93 ALA A CA 1
ATOM 735 C C . ALA A 1 93 ? -5.599 5.565 -11.709 1.00 87.81 93 ALA A C 1
ATOM 737 O O . ALA A 1 93 ? -4.636 6.109 -12.255 1.00 87.81 93 ALA A O 1
ATOM 738 N N . LEU A 1 94 ? -5.705 5.482 -10.382 1.00 85.31 94 LEU A N 1
ATOM 739 C CA . LEU A 1 94 ? -4.714 6.008 -9.442 1.00 85.31 94 LEU A CA 1
ATOM 740 C C . LEU A 1 94 ? -3.390 5.239 -9.488 1.00 85.31 94 LEU A C 1
ATOM 742 O O . LEU A 1 94 ? -2.325 5.857 -9.496 1.00 85.31 94 LEU A O 1
ATOM 746 N N . GLN A 1 95 ? -3.443 3.912 -9.592 1.00 87.06 95 GLN A N 1
ATOM 747 C CA . GLN A 1 95 ? 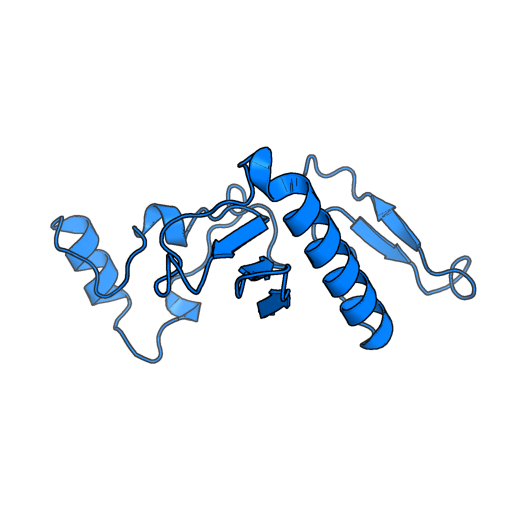-2.275 3.055 -9.809 1.00 87.06 95 GLN A CA 1
ATOM 748 C C . GLN A 1 95 ? -1.527 3.438 -11.086 1.00 87.06 95 GLN A C 1
ATOM 750 O O . GLN A 1 95 ? -0.307 3.593 -11.079 1.00 87.06 95 GLN A O 1
ATOM 755 N N . THR A 1 96 ? -2.265 3.672 -12.171 1.00 88.31 96 THR A N 1
ATOM 756 C CA . THR A 1 96 ? -1.692 4.092 -13.454 1.00 88.31 96 THR A CA 1
ATOM 757 C C . THR A 1 96 ? -1.020 5.463 -13.350 1.00 88.31 96 THR A C 1
ATOM 759 O O . THR A 1 96 ? 0.084 5.664 -13.862 1.00 88.31 96 THR A O 1
ATOM 762 N N . GLN A 1 97 ? -1.657 6.417 -12.662 1.00 87.75 97 GLN A N 1
ATOM 763 C CA . GLN A 1 97 ? -1.074 7.739 -12.417 1.00 87.75 97 GLN A CA 1
ATOM 764 C C . GLN A 1 97 ? 0.199 7.655 -11.571 1.00 87.75 97 GLN A C 1
ATOM 766 O O . GLN A 1 97 ? 1.179 8.333 -11.888 1.00 87.75 97 GLN A O 1
ATOM 771 N N . LEU A 1 98 ? 0.206 6.805 -10.540 1.00 85.75 98 LEU A N 1
ATOM 772 C CA . LEU A 1 98 ? 1.389 6.567 -9.721 1.00 85.75 98 LEU A CA 1
ATOM 773 C C . LEU A 1 98 ? 2.532 5.995 -10.538 1.00 85.75 98 LEU A C 1
ATOM 775 O O . LEU A 1 98 ? 3.623 6.555 -10.503 1.00 85.75 98 LEU A O 1
ATOM 779 N N . LEU A 1 99 ? 2.281 4.925 -11.288 1.00 85.94 99 LEU A N 1
ATOM 780 C CA . LEU A 1 99 ? 3.311 4.274 -12.086 1.00 85.94 99 LEU A CA 1
ATOM 781 C C . LEU A 1 99 ? 3.940 5.266 -13.071 1.00 85.94 99 LEU A C 1
ATOM 783 O O . LEU A 1 99 ? 5.161 5.341 -13.191 1.00 85.94 99 LEU A O 1
ATOM 787 N N . LYS A 1 100 ? 3.114 6.094 -13.720 1.00 89.19 100 LYS A N 1
ATOM 788 C CA . LYS A 1 100 ? 3.594 7.163 -14.601 1.00 89.19 100 LYS A CA 1
ATOM 789 C C . LYS A 1 100 ? 4.459 8.178 -13.853 1.00 89.19 100 LYS A C 1
ATOM 791 O O . LYS A 1 100 ? 5.488 8.603 -14.372 1.00 89.19 100 LYS A O 1
ATOM 796 N N . TRP A 1 101 ? 4.049 8.588 -12.654 1.00 87.56 101 TRP A N 1
ATOM 797 C CA . TRP A 1 101 ? 4.840 9.499 -11.833 1.00 87.56 101 TRP A CA 1
ATOM 798 C C . TRP A 1 101 ? 6.189 8.875 -11.451 1.00 87.56 101 TRP A C 1
ATOM 800 O O . TRP A 1 101 ? 7.212 9.518 -11.663 1.00 87.56 101 TRP A O 1
ATOM 810 N N . GLN A 1 102 ? 6.200 7.619 -10.992 1.00 87.88 102 GLN A N 1
ATOM 811 C CA . GLN A 1 102 ? 7.411 6.869 -10.636 1.00 87.88 102 GLN A CA 1
ATOM 812 C C . GLN A 1 102 ? 8.376 6.734 -11.819 1.00 87.88 102 GLN A C 1
ATOM 814 O O . GLN A 1 102 ? 9.580 6.905 -11.658 1.00 87.88 102 GLN A O 1
ATOM 819 N N . GLN A 1 103 ? 7.854 6.497 -13.024 1.00 88.00 103 GLN A N 1
ATOM 820 C CA . GLN A 1 103 ? 8.657 6.477 -14.250 1.00 88.00 103 GLN A CA 1
ATOM 821 C C . GLN A 1 103 ? 9.304 7.837 -14.530 1.00 88.00 103 GLN A C 1
ATOM 823 O O . GLN A 1 103 ? 10.505 7.915 -14.768 1.00 88.00 103 GLN A O 1
ATOM 828 N N . ILE A 1 104 ? 8.524 8.922 -14.482 1.00 90.38 104 ILE A N 1
ATOM 829 C CA . ILE A 1 104 ? 9.016 10.278 -14.776 1.00 90.38 104 ILE A CA 1
ATOM 830 C C . ILE A 1 104 ? 10.063 10.723 -13.747 1.00 90.38 104 ILE A C 1
ATOM 832 O O . ILE A 1 104 ? 11.035 11.395 -14.097 1.00 90.38 104 ILE A O 1
ATOM 836 N N . THR A 1 105 ? 9.890 10.346 -12.481 1.00 87.25 105 THR A N 1
ATOM 837 C CA . THR A 1 105 ? 10.832 10.679 -11.405 1.00 87.25 105 THR A CA 1
ATOM 838 C C . THR A 1 105 ? 11.993 9.701 -11.279 1.00 87.25 105 THR A C 1
ATOM 840 O O . THR A 1 105 ? 12.858 9.929 -10.436 1.00 87.25 105 THR A O 1
ATOM 843 N N . HIS A 1 106 ? 12.060 8.683 -12.145 1.00 87.19 106 HIS A N 1
ATOM 844 C CA . HIS A 1 106 ? 13.079 7.633 -12.111 1.00 87.19 106 HIS A CA 1
ATOM 845 C C . HIS A 1 106 ? 13.167 6.976 -10.724 1.00 87.19 106 HIS A C 1
ATOM 847 O O . HIS A 1 106 ? 14.250 6.811 -10.164 1.00 87.19 106 HIS A O 1
ATOM 853 N N . ASP A 1 107 ? 12.006 6.651 -10.149 1.00 86.56 107 ASP A N 1
ATOM 854 C CA . ASP A 1 107 ? 11.888 6.023 -8.836 1.00 86.56 107 ASP A CA 1
ATOM 855 C C . ASP A 1 107 ? 12.566 4.636 -8.845 1.00 86.56 107 ASP A C 1
ATOM 857 O O . ASP A 1 107 ? 12.091 3.728 -9.539 1.00 86.56 107 ASP A O 1
ATOM 861 N N . PRO A 1 108 ? 13.634 4.421 -8.047 1.00 84.00 108 PRO A N 1
ATOM 862 C CA . PRO A 1 108 ? 14.315 3.128 -7.961 1.00 84.00 108 PRO A CA 1
ATOM 863 C C . PRO A 1 108 ? 13.406 1.978 -7.503 1.00 84.00 108 PRO A C 1
ATOM 865 O O . PRO A 1 108 ? 13.736 0.810 -7.706 1.00 84.00 108 PRO A O 1
ATOM 868 N N . TRP A 1 109 ? 12.271 2.288 -6.871 1.00 84.88 109 TRP A N 1
ATOM 869 C CA . TRP A 1 109 ? 11.318 1.316 -6.340 1.00 84.88 109 TRP A CA 1
ATOM 870 C C . TRP A 1 109 ? 10.097 1.090 -7.235 1.00 84.88 109 TRP A C 1
ATOM 872 O O . TRP A 1 109 ? 9.155 0.431 -6.802 1.00 84.88 109 TRP A O 1
ATOM 882 N N . MET A 1 110 ? 10.091 1.574 -8.481 1.00 86.06 110 MET A N 1
ATOM 883 C CA . MET A 1 110 ? 8.913 1.484 -9.357 1.00 86.06 110 MET A CA 1
ATOM 884 C C . MET A 1 110 ? 8.412 0.055 -9.642 1.00 86.06 110 MET A C 1
ATOM 886 O O . MET A 1 110 ? 7.238 -0.121 -9.942 1.00 86.06 110 MET A O 1
ATOM 890 N N . CYS A 1 111 ? 9.285 -0.956 -9.560 1.00 87.94 111 CYS A N 1
ATOM 891 C CA . CYS A 1 111 ? 8.912 -2.363 -9.756 1.00 87.94 111 CYS A CA 1
ATOM 892 C C . CYS A 1 111 ? 8.766 -3.137 -8.436 1.00 87.94 111 CYS A C 1
ATOM 894 O O . CYS A 1 111 ? 8.490 -4.329 -8.463 1.00 87.94 111 CYS A O 1
ATOM 896 N N . ALA A 1 112 ? 9.016 -2.512 -7.284 1.00 85.00 112 ALA A N 1
ATOM 897 C CA . ALA A 1 112 ? 8.901 -3.182 -5.995 1.00 85.00 112 ALA A CA 1
ATOM 898 C C . ALA A 1 112 ? 7.422 -3.282 -5.562 1.00 85.00 112 ALA A C 1
ATOM 900 O O . ALA A 1 112 ? 6.641 -2.380 -5.865 1.00 85.00 112 ALA A O 1
ATOM 901 N N . PRO A 1 113 ? 7.039 -4.302 -4.769 1.00 82.62 113 PRO A N 1
ATOM 902 C CA . PRO A 1 113 ? 7.885 -5.339 -4.166 1.00 82.62 113 PRO A CA 1
ATOM 903 C C . PRO A 1 113 ? 7.944 -6.667 -4.944 1.00 82.62 113 PRO A C 1
ATOM 905 O O . PRO A 1 113 ? 8.677 -7.571 -4.541 1.00 82.62 113 PRO A O 1
ATOM 908 N N . ASP A 1 114 ? 7.150 -6.825 -5.995 1.00 85.81 114 ASP A N 1
ATOM 909 C CA . ASP A 1 114 ? 6.935 -8.068 -6.744 1.00 85.81 114 ASP A CA 1
ATOM 910 C C . ASP A 1 114 ? 7.814 -8.185 -7.998 1.00 85.81 114 ASP A C 1
ATOM 912 O O . ASP A 1 114 ? 7.868 -9.248 -8.619 1.00 85.81 114 ASP A O 1
ATOM 916 N N . GLY A 1 115 ? 8.571 -7.141 -8.334 1.00 88.62 115 GLY A N 1
ATOM 917 C CA . GLY A 1 115 ? 9.465 -7.113 -9.480 1.00 88.62 115 GLY A CA 1
ATOM 918 C C . GLY A 1 115 ? 10.801 -6.404 -9.252 1.00 88.62 115 GLY A C 1
ATOM 919 O O . GLY A 1 115 ? 11.091 -5.822 -8.205 1.00 88.62 115 GLY A O 1
ATOM 920 N N . VAL A 1 116 ? 11.646 -6.474 -10.278 1.00 90.12 116 VAL A N 1
ATOM 921 C CA . VAL A 1 116 ? 12.942 -5.795 -10.361 1.00 90.12 116 VAL A CA 1
ATOM 922 C C . VAL A 1 116 ? 13.026 -5.009 -11.662 1.00 90.12 116 VAL A C 1
ATOM 924 O O . VAL A 1 116 ? 12.744 -5.543 -12.736 1.00 90.12 116 VAL A O 1
ATOM 927 N N . LEU A 1 117 ? 13.425 -3.741 -11.565 1.00 91.31 117 LEU A N 1
ATOM 928 C CA . LEU A 1 117 ? 13.693 -2.920 -12.739 1.00 91.31 117 LEU A CA 1
ATOM 929 C C . LEU A 1 117 ? 15.001 -3.382 -13.386 1.00 91.31 117 LEU A C 1
ATOM 931 O O . LEU A 1 117 ? 16.048 -3.389 -12.741 1.00 91.31 117 LEU A O 1
ATOM 935 N N . GLN A 1 118 ? 14.937 -3.766 -14.657 1.00 92.25 118 GLN A N 1
ATOM 936 C CA . GLN A 1 118 ? 16.109 -3.954 -15.505 1.00 92.25 118 GLN A CA 1
ATOM 937 C C . GLN A 1 118 ? 16.180 -2.780 -16.475 1.00 92.25 118 GLN A C 1
ATOM 939 O O . GLN A 1 118 ? 15.457 -2.748 -17.464 1.00 92.25 118 GLN A O 1
ATOM 944 N N . ASP A 1 119 ? 17.039 -1.814 -16.174 1.00 89.56 119 ASP A N 1
ATOM 945 C CA . ASP A 1 119 ? 17.275 -0.584 -16.944 1.00 89.56 119 ASP A CA 1
ATOM 946 C C . ASP A 1 119 ? 18.726 -0.481 -17.452 1.00 89.56 119 ASP A C 1
ATOM 948 O O . ASP A 1 119 ? 19.180 0.554 -17.940 1.00 89.56 119 ASP A O 1
ATOM 952 N N . SER A 1 120 ? 19.471 -1.581 -17.352 1.00 88.12 120 SER A N 1
ATOM 953 C CA . SER A 1 120 ? 20.865 -1.684 -17.764 1.00 88.12 120 SER A CA 1
ATOM 954 C C . SER A 1 120 ? 21.097 -2.903 -18.661 1.00 88.12 120 SER A C 1
ATOM 956 O O . SER A 1 120 ? 20.220 -3.749 -18.864 1.00 88.12 120 SER A O 1
ATOM 958 N N . GLY A 1 121 ? 22.287 -2.979 -19.264 1.00 90.69 121 GLY A N 1
ATOM 959 C CA . GLY A 1 121 ? 22.654 -4.075 -20.161 1.00 90.69 121 GLY A CA 1
ATOM 960 C C . GLY A 1 121 ? 21.703 -4.199 -21.356 1.00 90.69 121 GLY A C 1
ATOM 961 O O . GLY A 1 121 ? 21.465 -3.223 -22.065 1.00 90.69 121 GLY A O 1
ATOM 962 N N . LEU A 1 122 ? 21.159 -5.402 -21.569 1.00 89.06 122 LEU A N 1
ATOM 963 C CA . LEU A 1 122 ? 20.248 -5.715 -22.681 1.00 89.06 122 LEU A CA 1
ATOM 964 C C . LEU A 1 122 ? 18.934 -4.918 -22.644 1.00 89.06 122 LEU A C 1
ATOM 966 O O . LEU A 1 122 ? 18.303 -4.751 -23.683 1.00 89.06 122 LEU A O 1
ATOM 970 N N . TYR A 1 123 ? 18.541 -4.409 -21.474 1.00 89.62 123 TYR A N 1
ATOM 971 C CA . TYR A 1 123 ? 17.285 -3.683 -21.268 1.00 89.62 123 TYR A CA 1
ATOM 972 C C . TYR A 1 123 ? 17.482 -2.170 -21.142 1.00 89.62 123 TYR A C 1
ATOM 974 O O . TYR A 1 123 ? 16.549 -1.453 -20.805 1.00 89.62 123 TYR A O 1
ATOM 982 N N . LYS A 1 124 ? 18.678 -1.654 -21.452 1.00 88.69 124 LYS A N 1
ATOM 983 C CA . LYS A 1 124 ? 18.980 -0.219 -21.349 1.00 88.69 124 LYS A CA 1
ATOM 984 C C . LYS A 1 124 ? 18.058 0.657 -22.206 1.00 88.69 124 LYS A C 1
ATOM 986 O O . LYS A 1 124 ? 17.605 1.699 -21.753 1.00 88.69 124 LYS A O 1
ATOM 991 N N . GLU A 1 125 ? 17.788 0.230 -23.439 1.00 89.00 125 GLU A N 1
ATOM 992 C CA . GLU A 1 125 ? 16.940 0.982 -24.380 1.00 89.00 125 GLU A CA 1
ATOM 993 C C . GLU A 1 125 ? 15.442 0.764 -24.121 1.00 89.00 125 GLU A C 1
ATOM 995 O O . GLU A 1 125 ? 14.616 1.596 -24.484 1.00 89.00 125 GLU A O 1
ATOM 1000 N N . HIS A 1 126 ? 15.088 -0.357 -23.485 1.00 88.69 126 HIS A N 1
ATOM 1001 C CA . HIS A 1 126 ? 13.708 -0.721 -23.171 1.00 88.69 126 HIS A CA 1
ATOM 1002 C C . HIS A 1 126 ? 13.630 -1.256 -21.737 1.00 88.69 126 HIS A C 1
ATOM 1004 O O . HIS A 1 126 ? 13.534 -2.477 -21.552 1.00 88.69 126 HIS A O 1
ATOM 1010 N N . PRO A 1 127 ? 13.700 -0.367 -20.726 1.00 89.69 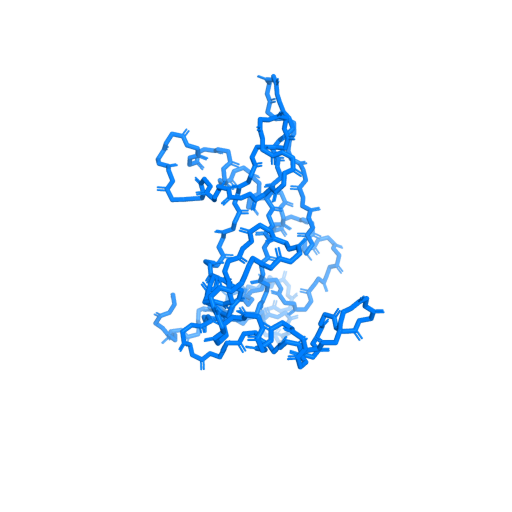127 PRO A N 1
ATOM 1011 C CA . PRO A 1 127 ? 13.644 -0.783 -19.338 1.00 89.69 127 PRO A CA 1
ATOM 1012 C C . PRO A 1 127 ? 12.368 -1.564 -19.047 1.00 89.69 127 PRO A C 1
ATOM 1014 O O . PRO A 1 127 ? 11.280 -1.194 -19.497 1.00 89.69 127 PRO A O 1
ATOM 1017 N N . HIS A 1 128 ? 12.498 -2.653 -18.295 1.00 89.94 128 HIS A N 1
ATOM 1018 C CA . HIS A 1 128 ? 11.379 -3.545 -18.021 1.00 89.94 128 HIS A CA 1
ATOM 1019 C C . HIS A 1 128 ? 11.376 -4.012 -16.567 1.00 89.94 128 HIS A C 1
ATOM 1021 O O . HIS A 1 128 ? 12.425 -4.331 -16.005 1.00 89.94 128 HIS A O 1
ATOM 1027 N N . CYS A 1 129 ? 10.186 -4.073 -15.967 1.00 91.81 129 CYS A N 1
ATOM 1028 C CA . CYS A 1 129 ? 9.990 -4.710 -14.671 1.00 91.81 129 CYS A CA 1
ATOM 1029 C C . CYS A 1 129 ? 9.862 -6.222 -14.873 1.00 91.81 129 CYS A C 1
ATOM 1031 O O . CYS A 1 129 ? 8.903 -6.684 -15.486 1.00 91.81 129 CYS A O 1
ATOM 1033 N N . PHE A 1 130 ? 10.804 -6.995 -14.341 1.00 93.12 130 PHE A N 1
ATOM 1034 C CA . PHE A 1 130 ? 10.713 -8.455 -14.331 1.00 93.12 130 PHE A CA 1
ATOM 1035 C C . PHE A 1 130 ? 10.116 -8.952 -13.018 1.00 93.12 130 PHE A C 1
ATOM 1037 O O . PHE A 1 130 ? 10.510 -8.441 -11.970 1.00 93.12 130 PHE A O 1
ATOM 1044 N N . PRO A 1 131 ? 9.225 -9.959 -13.037 1.00 92.19 131 PRO A N 1
ATOM 1045 C CA . PRO A 1 131 ? 8.661 -10.508 -11.813 1.00 92.19 131 PRO A CA 1
ATOM 1046 C C . PRO A 1 131 ? 9.737 -11.235 -10.998 1.00 92.19 131 PRO A C 1
ATOM 1048 O O . PRO A 1 131 ? 10.555 -11.978 -11.541 1.00 92.19 131 PRO A O 1
ATOM 1051 N N . LEU A 1 132 ? 9.701 -11.065 -9.678 1.00 88.94 132 LEU A N 1
ATOM 1052 C CA . LEU A 1 132 ? 10.563 -11.772 -8.729 1.00 88.94 132 LEU A CA 1
ATOM 1053 C C . LEU A 1 132 ? 10.065 -13.185 -8.405 1.00 88.94 132 LEU A C 1
ATOM 1055 O O . LEU A 1 132 ? 10.804 -13.955 -7.796 1.00 88.94 132 LEU A O 1
ATOM 1059 N N . LEU A 1 133 ? 8.828 -13.527 -8.791 1.00 88.38 133 LEU A N 1
ATOM 1060 C CA . LEU A 1 133 ? 8.188 -14.816 -8.488 1.00 88.38 133 LEU A CA 1
ATOM 1061 C C . LEU A 1 133 ? 8.177 -15.123 -6.978 1.00 88.38 133 LEU A C 1
ATOM 1063 O O . LEU A 1 133 ? 8.347 -16.265 -6.554 1.00 88.38 133 LEU A O 1
ATOM 1067 N N . ASN A 1 134 ? 7.990 -14.089 -6.155 1.00 82.44 134 ASN A N 1
ATOM 1068 C CA . ASN A 1 134 ? 8.075 -14.163 -4.694 1.00 82.44 134 ASN A CA 1
ATOM 1069 C C . ASN A 1 134 ? 6.728 -14.454 -4.002 1.00 82.44 134 ASN A C 1
ATOM 1071 O O . ASN A 1 134 ? 6.658 -14.415 -2.775 1.00 82.44 134 ASN A O 1
ATOM 1075 N N . GLY A 1 135 ? 5.685 -14.787 -4.771 1.00 78.06 135 GLY A N 1
ATOM 1076 C CA . GLY A 1 135 ? 4.365 -15.151 -4.246 1.00 78.06 135 GLY A CA 1
ATOM 1077 C C . GLY A 1 135 ? 3.537 -13.969 -3.735 1.00 78.06 135 GLY A C 1
ATOM 1078 O O . GLY A 1 135 ? 2.618 -14.186 -2.940 1.00 78.06 135 GLY A O 1
ATOM 1079 N N . LEU A 1 136 ? 3.887 -12.753 -4.164 1.00 69.31 136 LEU A N 1
ATOM 1080 C CA . LEU A 1 136 ? 3.098 -11.533 -3.998 1.00 69.31 136 LEU A CA 1
ATOM 1081 C C . LEU A 1 136 ? 2.248 -11.254 -5.235 1.00 69.31 136 LEU A C 1
ATOM 1083 O O . LEU A 1 136 ? 2.660 -11.694 -6.333 1.00 69.31 136 LEU A O 1
#

Secondary structure (DSSP, 8-state):
-EEEEEETTEEEEEEE--S--TTTSPPPGGGGTTSS-HHHHHHHHHTTPPPSSSS-HHHHHS--SEEEEETTT-TT--S--TT-GGGHHHHHHHHHHHHHHHHHTT-TTTTTTTEEEE-SGGGSSS-EEEE--S--

InterPro domains:
  IPR017850 Alkaline-phosphatase-like, core domain superfamily [G3DSA:3.40.720.10] (13-110)
  IPR017850 Alkaline-phosphatase-like, core domain superfamily [SSF53649] (48-113)
  IPR032506 N-sulphoglucosamine sulphohydrolase, C-terminal [PF16347] (56-102)

Radius of gyration: 17.61 Å; chains: 1; bounding box: 40×30×53 Å

Organism: Ixodes scapularis (NCBI:txid6945)

pLDDT: mean 78.8, std 13.91, range [44.47, 94.06]

Foldseek 3Di:
DWDWDPDPPFTKIKDADLDPQLVVPFDDPVVVPPPDDPVVLVVCLVVVHDDPALDRPVCNRGDDRIFMDTCVVCVRSNDGCCPPPVCVVVSVVRLVVVLVVCVVVVPCSSLPDQWHWDCDDPCVVPIDTDGPPPVD